Protein AF-A0A2E1S181-F1 (afdb_monomer)

Sequence (115 aa):
MSSPLLKIDIEGWEYRILEDILATDKKLTGLLVEFHDVDLHIDKIVNFIGSFNLDLLHVHVNNNAPISPLGIPMVVEMTFGKAADGDVLAHQFPHALDQPCNAKKPDPVLVFDLA

Mean predicted aligned error: 4.88 Å

Radius of gyration: 14.37 Å; Cα contacts (8 Å, |Δi|>4): 174; chains: 1; bounding box: 34×28×42 Å

Structure (mmCIF, N/CA/C/O backbone):
data_AF-A0A2E1S181-F1
#
_entry.id   AF-A0A2E1S181-F1
#
loop_
_atom_site.group_PDB
_atom_site.id
_atom_site.type_symbol
_atom_site.label_atom_id
_atom_site.label_alt_id
_atom_site.label_comp_id
_atom_site.label_asym_id
_atom_site.label_entity_id
_atom_site.label_seq_id
_atom_site.pdbx_PDB_ins_code
_atom_site.Cartn_x
_atom_site.Cartn_y
_atom_site.Cartn_z
_atom_site.occupancy
_atom_site.B_iso_or_equiv
_atom_site.auth_seq_id
_atom_site.auth_comp_id
_atom_site.auth_asym_id
_atom_site.auth_atom_id
_atom_site.pdbx_PDB_model_num
ATOM 1 N N . MET A 1 1 ? -9.169 8.776 23.819 1.00 57.62 1 MET A N 1
ATOM 2 C CA . MET A 1 1 ? -7.955 7.998 23.495 1.00 57.62 1 MET A CA 1
ATOM 3 C C . MET A 1 1 ? -7.520 8.391 22.098 1.00 57.62 1 MET A C 1
ATOM 5 O O . MET A 1 1 ? -8.372 8.411 21.218 1.00 57.62 1 MET A O 1
ATOM 9 N N . SER A 1 2 ? -6.254 8.760 21.907 1.00 73.44 2 SER A N 1
ATOM 10 C CA . SER A 1 2 ? -5.672 8.882 20.568 1.00 73.44 2 SER A CA 1
ATOM 11 C C . SER A 1 2 ? -5.529 7.481 19.978 1.00 73.44 2 SER A C 1
ATOM 13 O O . SER A 1 2 ? -5.095 6.560 20.666 1.00 73.44 2 SER A O 1
ATOM 15 N N . SER A 1 3 ? -5.956 7.306 18.733 1.00 83.38 3 SER A N 1
ATOM 16 C CA . SER A 1 3 ? -5.746 6.062 17.989 1.00 83.38 3 SER A CA 1
ATOM 17 C C . SER A 1 3 ? -4.470 6.217 17.146 1.00 83.38 3 SER A C 1
ATOM 19 O O . SER A 1 3 ? -4.273 7.303 16.589 1.00 83.38 3 SER A O 1
ATOM 21 N N . PRO A 1 4 ? -3.567 5.221 17.125 1.00 92.88 4 PRO A N 1
ATOM 22 C CA . PRO A 1 4 ? -2.282 5.314 16.437 1.00 92.88 4 PRO A CA 1
ATOM 23 C C . PRO A 1 4 ? -2.397 5.256 14.909 1.00 92.88 4 PRO A C 1
ATOM 25 O O . PRO A 1 4 ? -3.263 4.579 14.356 1.00 92.88 4 PRO A O 1
ATOM 28 N N . LEU A 1 5 ? -1.435 5.909 14.259 1.00 95.50 5 LEU A N 1
ATOM 29 C CA . LEU A 1 5 ? -1.081 5.715 12.856 1.00 95.50 5 LEU A CA 1
ATOM 30 C C . LEU A 1 5 ? 0.190 4.858 12.804 1.00 95.50 5 LEU A C 1
ATOM 32 O O . LEU A 1 5 ? 1.150 5.137 13.525 1.00 95.50 5 LEU A O 1
ATOM 36 N N . LEU A 1 6 ? 0.178 3.806 11.989 1.00 96.62 6 LEU A N 1
ATOM 37 C CA . LEU A 1 6 ? 1.271 2.839 11.876 1.00 96.62 6 LEU A CA 1
ATOM 38 C C . LEU A 1 6 ? 2.024 3.046 10.555 1.00 96.62 6 LEU A C 1
ATOM 40 O O . LEU A 1 6 ? 1.385 3.113 9.514 1.00 96.62 6 LEU A O 1
ATOM 44 N N . LYS A 1 7 ? 3.362 3.124 10.587 1.00 97.50 7 LYS A N 1
ATOM 45 C CA . LYS A 1 7 ? 4.217 3.007 9.389 1.00 97.50 7 LYS A CA 1
ATOM 46 C C . LYS A 1 7 ? 4.931 1.656 9.412 1.00 97.50 7 LYS A C 1
ATOM 48 O O . LYS A 1 7 ? 5.506 1.306 10.443 1.00 97.50 7 LYS A O 1
ATOM 53 N N . ILE A 1 8 ? 4.930 0.947 8.288 1.00 97.75 8 ILE A N 1
ATOM 54 C CA . ILE A 1 8 ? 5.644 -0.312 8.059 1.00 97.75 8 ILE A CA 1
ATOM 55 C C . ILE A 1 8 ? 6.496 -0.186 6.798 1.00 97.75 8 ILE A C 1
ATOM 57 O O . ILE A 1 8 ? 6.041 0.319 5.778 1.00 97.75 8 ILE A O 1
ATOM 61 N N . ASP A 1 9 ? 7.736 -0.638 6.911 1.00 97.12 9 ASP A N 1
ATOM 62 C CA . ASP A 1 9 ? 8.766 -0.620 5.876 1.00 97.12 9 ASP A CA 1
ATOM 63 C C . ASP A 1 9 ? 9.839 -1.603 6.371 1.00 97.12 9 ASP A C 1
ATOM 65 O O . ASP A 1 9 ? 10.611 -1.279 7.280 1.00 97.12 9 ASP A O 1
ATOM 69 N N . ILE A 1 10 ? 9.699 -2.876 5.977 1.00 96.75 10 ILE A N 1
ATOM 70 C CA . ILE A 1 10 ? 10.435 -4.006 6.573 1.00 96.75 10 ILE A CA 1
ATOM 71 C C . ILE A 1 10 ? 10.965 -4.996 5.524 1.00 96.75 10 ILE A C 1
ATOM 73 O O . ILE A 1 10 ? 11.136 -6.180 5.825 1.00 96.75 10 ILE A O 1
ATOM 77 N N . GLU A 1 11 ? 11.277 -4.505 4.323 1.00 94.00 11 GLU A N 1
ATOM 78 C CA . GLU A 1 11 ? 12.086 -5.193 3.305 1.00 94.00 11 GLU A CA 1
ATOM 79 C C . GLU A 1 11 ? 11.591 -6.624 2.984 1.00 94.00 11 GLU A C 1
ATOM 81 O O . GLU A 1 11 ? 12.330 -7.609 3.100 1.00 94.00 11 GLU A O 1
ATOM 86 N N . GLY A 1 12 ? 10.304 -6.775 2.648 1.00 92.06 12 GLY A N 1
ATOM 87 C CA . GLY A 1 12 ? 9.691 -8.045 2.214 1.00 92.06 12 GLY A CA 1
ATOM 88 C C . GLY A 1 12 ? 9.022 -8.845 3.334 1.00 92.06 12 GLY A C 1
ATOM 89 O O . GLY A 1 12 ? 8.363 -9.864 3.092 1.00 92.06 12 GLY A O 1
ATOM 90 N N . TRP A 1 13 ? 9.159 -8.411 4.588 1.00 96.81 13 TRP A N 1
ATOM 91 C CA . TRP A 1 13 ? 8.520 -9.068 5.730 1.00 96.81 13 TRP A CA 1
ATOM 92 C C . TRP A 1 13 ? 7.085 -8.593 5.980 1.00 96.81 13 TRP A C 1
ATOM 94 O O . TRP A 1 13 ? 6.415 -9.150 6.855 1.00 96.81 13 TRP A O 1
ATOM 104 N N . GLU A 1 14 ? 6.579 -7.632 5.202 1.00 98.00 14 GLU A N 1
ATOM 105 C CA . GLU A 1 14 ? 5.248 -7.032 5.361 1.00 98.00 14 GLU A CA 1
ATOM 106 C C . GLU A 1 14 ? 4.154 -8.103 5.343 1.00 98.00 14 GLU A C 1
ATOM 108 O O . GLU A 1 14 ? 3.257 -8.120 6.184 1.00 98.00 14 GLU A O 1
ATOM 113 N N . TYR A 1 15 ? 4.289 -9.087 4.452 1.00 98.00 15 TYR A N 1
ATOM 114 C CA . TYR A 1 15 ? 3.319 -10.168 4.271 1.00 98.00 15 TYR A CA 1
ATOM 115 C C . TYR A 1 15 ? 3.141 -11.074 5.488 1.00 98.00 15 TYR A C 1
ATOM 117 O O . TYR A 1 15 ? 2.137 -11.778 5.580 1.00 98.00 15 TYR A O 1
ATOM 125 N N . ARG A 1 16 ? 4.116 -11.109 6.402 1.00 97.94 16 ARG A N 1
ATOM 126 C CA . ARG A 1 16 ? 4.063 -11.956 7.603 1.00 97.94 16 ARG A CA 1
ATOM 127 C C . ARG A 1 16 ? 3.211 -11.349 8.708 1.00 97.94 16 ARG A C 1
ATOM 129 O O . ARG A 1 16 ? 2.761 -12.092 9.568 1.00 97.94 16 ARG A O 1
ATOM 136 N N . ILE A 1 17 ? 3.012 -10.034 8.678 1.00 97.75 17 ILE A N 1
ATOM 137 C CA . ILE A 1 17 ? 2.315 -9.287 9.729 1.00 97.75 17 ILE A CA 1
ATOM 138 C C . ILE A 1 17 ? 0.926 -8.806 9.296 1.00 97.75 17 ILE A C 1
ATOM 140 O O . ILE A 1 17 ? 0.230 -8.184 10.091 1.00 97.75 17 ILE A O 1
ATOM 144 N N . LEU A 1 18 ? 0.491 -9.106 8.065 1.00 98.12 18 LEU A N 1
ATOM 145 C CA . LEU A 1 18 ? -0.824 -8.687 7.560 1.00 98.12 18 LEU A CA 1
ATOM 146 C C . LEU A 1 18 ? -1.975 -9.179 8.442 1.00 98.12 18 LEU A C 1
ATOM 148 O O . LEU A 1 18 ? -2.843 -8.387 8.794 1.00 98.12 18 LEU A O 1
ATOM 152 N N . GLU A 1 19 ? -1.951 -10.442 8.868 1.00 98.25 19 GLU A N 1
ATOM 153 C CA . GLU A 1 19 ? -2.985 -10.998 9.755 1.00 98.25 19 GLU A CA 1
ATOM 154 C C . GLU A 1 19 ? -2.994 -10.326 11.137 1.00 98.25 19 GLU A C 1
ATOM 156 O O . GLU A 1 19 ? -4.057 -10.063 11.697 1.00 98.25 19 GLU A O 1
ATOM 161 N N . ASP A 1 20 ? -1.822 -9.975 11.677 1.00 98.00 20 ASP A N 1
ATOM 162 C CA . ASP A 1 20 ? -1.717 -9.263 12.957 1.00 98.00 20 ASP A CA 1
ATOM 163 C C . ASP A 1 20 ? -2.254 -7.824 12.849 1.00 98.00 20 ASP A C 1
ATOM 165 O O . ASP A 1 20 ? -2.894 -7.305 13.774 1.00 98.00 20 ASP A O 1
ATOM 169 N N . ILE A 1 21 ? -2.031 -7.179 11.700 1.00 97.69 21 ILE A N 1
ATOM 170 C CA . ILE A 1 21 ? -2.593 -5.863 11.382 1.00 97.69 21 ILE A CA 1
ATOM 171 C C . ILE A 1 21 ? -4.116 -5.964 11.285 1.00 97.69 21 ILE A C 1
ATOM 173 O O . ILE A 1 21 ? -4.804 -5.189 11.946 1.00 97.69 21 ILE A O 1
ATOM 177 N N . LEU A 1 22 ? -4.652 -6.944 10.548 1.00 98.19 22 LEU A N 1
ATOM 178 C CA . LEU A 1 22 ? -6.097 -7.182 10.444 1.00 98.19 22 LEU A CA 1
ATOM 179 C C . LEU A 1 22 ? -6.724 -7.453 11.819 1.00 98.19 22 LEU A C 1
ATOM 181 O O . LEU A 1 22 ? -7.769 -6.904 12.151 1.00 98.19 22 LEU A O 1
ATOM 185 N N . ALA A 1 23 ? -6.058 -8.223 12.682 1.00 97.88 23 ALA A N 1
ATOM 186 C CA . ALA A 1 23 ? -6.539 -8.506 14.035 1.00 97.88 23 ALA A CA 1
ATOM 187 C C . ALA A 1 23 ? -6.597 -7.262 14.949 1.00 97.88 23 ALA A C 1
A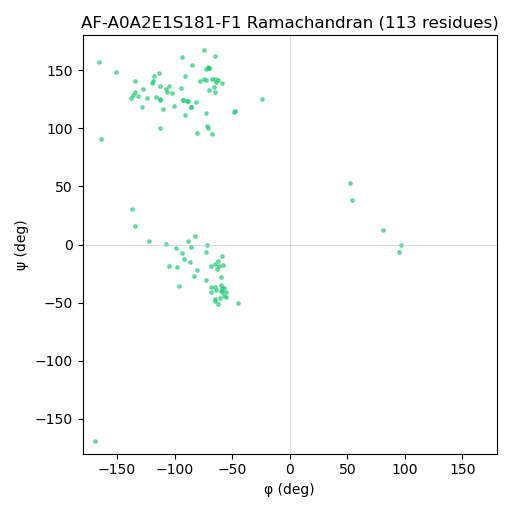TOM 189 O O . ALA A 1 23 ? -7.236 -7.290 16.009 1.00 97.88 23 ALA A O 1
ATOM 190 N N . TH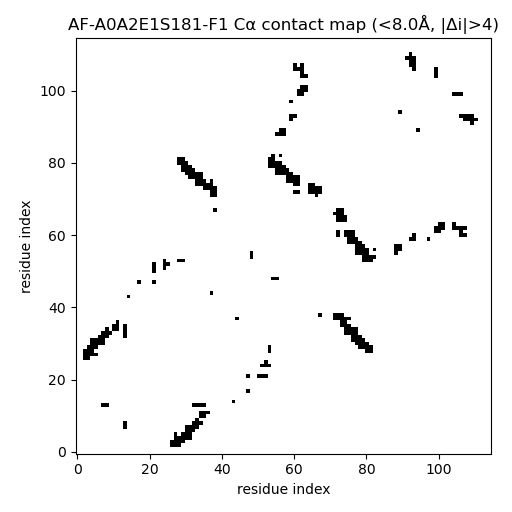R A 1 24 ? -5.919 -6.172 14.579 1.00 94.62 24 THR A N 1
ATOM 191 C CA . THR A 1 24 ? -5.807 -4.948 15.386 1.00 94.62 24 THR A CA 1
ATOM 192 C C . THR A 1 24 ? -6.307 -3.684 14.683 1.00 94.62 24 THR A C 1
ATOM 194 O O . THR A 1 24 ? -6.287 -2.607 15.285 1.00 94.62 24 THR A O 1
ATOM 197 N N . ASP A 1 25 ? -6.840 -3.812 13.470 1.00 94.50 25 ASP A N 1
ATOM 198 C CA . ASP A 1 25 ? -7.179 -2.725 12.549 1.00 94.50 25 ASP A CA 1
ATOM 199 C C . ASP A 1 25 ? -8.155 -1.680 13.117 1.00 94.50 25 ASP A C 1
ATOM 201 O O . ASP A 1 25 ? -7.957 -0.480 12.938 1.00 94.50 25 ASP A O 1
ATOM 205 N N . LYS A 1 26 ? -9.146 -2.095 13.913 1.00 94.44 26 LYS A N 1
ATOM 206 C CA . LYS A 1 26 ? -10.122 -1.208 14.579 1.00 94.44 26 LYS A CA 1
ATOM 207 C C . LYS A 1 26 ? -9.493 -0.234 15.572 1.00 94.44 26 LYS A C 1
ATOM 209 O O . LYS A 1 26 ? -10.165 0.688 16.034 1.00 94.44 26 LYS A O 1
ATOM 214 N N . LYS A 1 27 ? -8.235 -0.458 15.959 1.00 94.50 27 LYS A N 1
ATOM 215 C CA . LYS A 1 27 ? -7.477 0.433 16.844 1.00 94.50 27 LYS A CA 1
ATOM 216 C C . LYS A 1 27 ? -6.678 1.475 16.063 1.00 94.50 27 LYS A C 1
ATOM 218 O O . LYS A 1 27 ? -6.180 2.404 16.690 1.00 94.50 27 LYS A O 1
ATOM 223 N N . LEU A 1 28 ? -6.535 1.332 14.746 1.00 95.38 28 LEU A N 1
ATOM 224 C CA . LEU A 1 28 ? -5.728 2.214 13.909 1.00 95.38 28 LEU A CA 1
ATOM 225 C C . LEU A 1 28 ? -6.569 3.371 13.350 1.00 95.38 28 LEU A C 1
ATOM 227 O O . LEU A 1 28 ? -7.747 3.216 13.030 1.00 95.38 28 LEU A O 1
ATOM 231 N N . THR A 1 29 ? -5.955 4.544 13.214 1.00 95.06 29 THR A N 1
ATOM 232 C CA . THR A 1 29 ? -6.497 5.665 12.418 1.00 95.06 29 THR A CA 1
ATOM 233 C C . THR A 1 29 ? -5.906 5.741 11.023 1.00 95.06 29 THR A C 1
ATOM 235 O O . THR A 1 29 ? -6.500 6.380 10.158 1.00 95.06 29 THR A O 1
ATOM 238 N N . GLY A 1 30 ? -4.758 5.106 10.809 1.00 95.75 30 GLY A N 1
ATOM 239 C CA . GLY A 1 30 ? -4.076 5.079 9.527 1.00 95.75 30 GLY A CA 1
ATOM 240 C C . GLY A 1 30 ? -2.989 4.016 9.486 1.00 95.75 30 GLY A C 1
ATOM 241 O O . GLY A 1 30 ? -2.457 3.611 10.526 1.00 95.75 30 GLY A O 1
ATOM 242 N N . LEU A 1 31 ? -2.658 3.594 8.273 1.00 97.44 31 LEU A N 1
ATOM 243 C CA . LEU A 1 31 ? -1.553 2.692 7.980 1.00 97.44 31 LEU A CA 1
ATOM 244 C C . LEU A 1 31 ? -0.802 3.216 6.756 1.00 97.44 31 LEU A C 1
ATOM 246 O O . LEU A 1 31 ? -1.412 3.487 5.730 1.00 97.44 31 LEU A O 1
ATOM 250 N N . LEU A 1 32 ? 0.514 3.340 6.868 1.00 97.62 32 LEU A N 1
ATOM 251 C CA . LEU A 1 32 ? 1.426 3.538 5.749 1.00 97.62 32 LEU A CA 1
ATOM 252 C C . LEU A 1 32 ? 2.266 2.272 5.643 1.00 97.62 32 LEU A C 1
ATOM 254 O O . LEU A 1 32 ? 2.880 1.868 6.631 1.00 97.62 32 LEU A O 1
ATOM 258 N N . VAL A 1 33 ? 2.284 1.636 4.482 1.00 98.12 33 VAL A N 1
ATOM 259 C CA . VAL A 1 33 ? 3.042 0.401 4.270 1.00 98.12 33 VAL A CA 1
ATOM 260 C C . VAL A 1 33 ? 3.742 0.442 2.921 1.00 98.12 33 VAL A C 1
ATOM 262 O O . VAL A 1 33 ? 3.101 0.675 1.900 1.00 98.12 33 VAL A O 1
ATOM 265 N N . GLU A 1 34 ? 5.054 0.224 2.924 1.00 98.25 34 GLU A N 1
ATOM 266 C CA . GLU A 1 34 ? 5.819 -0.049 1.708 1.00 98.25 34 GLU A CA 1
ATOM 267 C C . GLU A 1 34 ? 5.860 -1.560 1.478 1.00 98.25 34 GLU A C 1
ATOM 269 O O . GLU A 1 34 ? 6.464 -2.297 2.252 1.00 98.25 34 GLU A O 1
ATOM 274 N N . PHE A 1 35 ? 5.184 -2.032 0.436 1.00 98.31 35 PHE A N 1
ATOM 275 C CA . PHE A 1 35 ? 5.218 -3.432 0.037 1.00 98.31 35 PHE A CA 1
ATOM 276 C C . PHE A 1 35 ? 6.378 -3.676 -0.916 1.00 98.31 35 PHE A C 1
ATOM 278 O O . PHE A 1 35 ? 6.427 -3.079 -1.988 1.00 98.31 35 PHE A O 1
ATOM 285 N N . HIS A 1 36 ? 7.253 -4.608 -0.550 1.00 98.06 36 HIS A N 1
ATOM 286 C CA . HIS A 1 36 ? 8.304 -5.152 -1.407 1.00 98.06 36 HIS A CA 1
ATOM 287 C C . HIS A 1 36 ? 7.824 -6.422 -2.119 1.0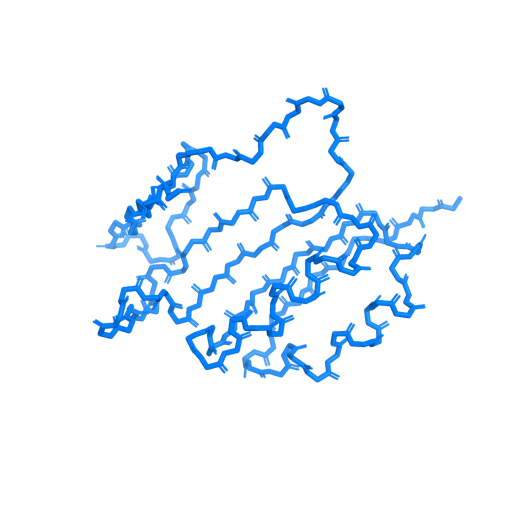0 98.06 36 HIS A C 1
ATOM 289 O O . HIS A 1 36 ? 6.869 -7.043 -1.670 1.00 98.06 36 HIS A O 1
ATOM 295 N N . ASP A 1 37 ? 8.472 -6.848 -3.204 1.00 96.94 37 ASP A N 1
ATOM 296 C CA . ASP A 1 37 ? 8.130 -8.086 -3.934 1.00 96.94 37 ASP A CA 1
ATOM 297 C C . ASP A 1 37 ? 6.648 -8.171 -4.363 1.00 96.94 37 ASP A C 1
ATOM 299 O O . ASP A 1 37 ? 5.997 -9.219 -4.289 1.00 96.94 37 ASP A O 1
ATOM 303 N N . VAL A 1 38 ? 6.089 -7.031 -4.780 1.00 96.69 38 VAL A N 1
ATOM 304 C CA . VAL A 1 38 ? 4.660 -6.869 -5.098 1.00 96.69 38 VAL A CA 1
ATOM 305 C C . VAL A 1 38 ? 4.214 -7.804 -6.219 1.00 96.69 38 VAL A C 1
ATOM 307 O O . VAL A 1 38 ? 3.136 -8.387 -6.134 1.00 96.69 38 VAL A O 1
ATOM 310 N N . ASP A 1 39 ? 5.038 -7.996 -7.247 1.00 94.94 39 ASP A N 1
ATOM 311 C CA . ASP A 1 39 ? 4.763 -8.887 -8.378 1.00 94.94 39 ASP A CA 1
ATOM 312 C C . ASP A 1 39 ? 4.549 -10.354 -7.969 1.00 94.94 39 ASP A C 1
ATOM 314 O O . ASP A 1 39 ? 3.782 -11.065 -8.619 1.00 94.94 39 ASP A O 1
ATOM 318 N N . LEU A 1 40 ? 5.157 -10.792 -6.863 1.00 96.19 40 LEU A N 1
ATOM 319 C CA . LEU A 1 40 ? 4.985 -12.129 -6.293 1.00 96.19 40 LEU A CA 1
ATOM 320 C C . LEU A 1 40 ? 3.786 -12.232 -5.340 1.00 96.19 40 LEU A C 1
ATOM 322 O O . LEU A 1 40 ? 3.380 -13.338 -4.962 1.00 96.19 40 LEU A O 1
ATOM 326 N N . HIS A 1 41 ? 3.240 -11.100 -4.893 1.00 96.75 41 HIS A N 1
ATOM 327 C CA . HIS A 1 41 ? 2.315 -11.045 -3.762 1.00 96.75 41 HIS A CA 1
ATOM 328 C C . HIS A 1 41 ? 1.067 -10.179 -3.982 1.00 96.75 41 HIS A C 1
ATOM 330 O O . HIS A 1 41 ? 0.344 -9.926 -3.014 1.00 96.75 41 HIS A O 1
ATOM 336 N N . ILE A 1 42 ? 0.744 -9.821 -5.232 1.00 94.25 42 ILE A N 1
ATOM 337 C CA . ILE A 1 42 ? -0.481 -9.084 -5.598 1.00 94.25 42 ILE A CA 1
ATOM 338 C C . ILE A 1 42 ? -1.716 -9.648 -4.889 1.00 94.25 42 ILE A C 1
ATOM 340 O O . ILE A 1 42 ? -2.434 -8.895 -4.237 1.00 94.25 42 ILE A O 1
ATOM 344 N N . ASP A 1 43 ? -1.942 -10.964 -4.947 1.00 96.25 43 ASP A N 1
ATOM 345 C CA . ASP A 1 43 ? -3.138 -11.582 -4.358 1.00 96.25 43 ASP A CA 1
ATOM 346 C C . ASP A 1 43 ? -3.251 -11.321 -2.850 1.00 96.25 43 ASP A C 1
ATOM 348 O O . ASP A 1 43 ? -4.341 -11.096 -2.328 1.00 96.25 43 ASP A O 1
ATOM 352 N N . LYS A 1 44 ? -2.124 -11.311 -2.126 1.00 97.94 44 LYS A N 1
ATOM 353 C CA . LYS A 1 44 ? -2.112 -11.011 -0.687 1.00 97.94 44 LYS A CA 1
ATOM 354 C C . LYS A 1 44 ? -2.464 -9.553 -0.423 1.00 97.94 44 LYS A C 1
ATOM 356 O O . LYS A 1 44 ? -3.217 -9.282 0.506 1.00 97.94 44 LYS A O 1
ATOM 361 N N . ILE A 1 45 ? -1.938 -8.640 -1.237 1.00 97.50 45 ILE A N 1
ATOM 362 C CA . ILE A 1 45 ? -2.211 -7.204 -1.128 1.00 97.50 45 ILE A CA 1
ATOM 363 C C . ILE A 1 45 ? -3.692 -6.935 -1.416 1.00 97.50 45 ILE A C 1
ATOM 365 O O . ILE A 1 45 ? -4.355 -6.269 -0.628 1.00 97.50 45 ILE A O 1
ATOM 369 N N . VAL A 1 46 ? -4.241 -7.515 -2.487 1.00 95.88 46 VAL A N 1
ATOM 370 C CA . VAL A 1 46 ? -5.662 -7.381 -2.850 1.00 95.88 46 VAL A CA 1
ATOM 371 C C . VAL A 1 46 ? -6.568 -7.933 -1.746 1.00 95.88 46 VAL A C 1
ATOM 373 O O . VAL A 1 46 ? -7.510 -7.258 -1.331 1.00 95.88 46 VAL A O 1
ATOM 376 N N . ASN A 1 47 ? -6.261 -9.120 -1.215 1.00 97.75 47 ASN A N 1
ATOM 377 C CA . ASN A 1 47 ? -7.021 -9.708 -0.110 1.00 97.75 47 ASN A CA 1
ATOM 378 C C . ASN A 1 47 ? -6.932 -8.869 1.171 1.00 97.75 47 ASN A C 1
ATOM 380 O O . ASN A 1 47 ? -7.933 -8.721 1.874 1.00 97.75 47 ASN A O 1
ATOM 384 N N . PHE A 1 48 ? -5.758 -8.301 1.465 1.00 98.00 48 PHE A N 1
ATOM 385 C CA . PHE A 1 48 ? -5.565 -7.401 2.598 1.00 98.00 48 PHE A CA 1
ATOM 386 C C . PHE A 1 48 ? -6.416 -6.138 2.452 1.00 98.00 48 PHE A C 1
ATOM 388 O O . PHE A 1 48 ? -7.195 -5.843 3.352 1.00 98.00 48 PHE A O 1
ATOM 395 N N . ILE A 1 49 ? -6.352 -5.455 1.303 1.00 96.12 49 ILE A N 1
ATOM 396 C CA . ILE A 1 49 ? -7.171 -4.265 1.014 1.00 96.12 49 ILE A CA 1
ATOM 397 C C . ILE A 1 49 ? -8.663 -4.581 1.180 1.00 96.12 49 ILE A C 1
ATOM 399 O O . ILE A 1 49 ? -9.380 -3.820 1.818 1.00 96.12 49 ILE A O 1
ATOM 403 N N . GLY A 1 50 ? -9.130 -5.719 0.654 1.00 95.38 50 GLY A N 1
ATOM 404 C CA . GLY A 1 50 ? -10.535 -6.125 0.762 1.00 95.38 50 GLY A CA 1
ATOM 405 C C . GLY A 1 50 ? -10.990 -6.505 2.178 1.00 95.38 50 GLY A C 1
ATOM 406 O O . GLY A 1 50 ? -12.192 -6.534 2.436 1.00 95.38 50 GLY A O 1
ATOM 407 N N . SER A 1 51 ? -10.054 -6.800 3.085 1.00 97.31 51 SER A N 1
ATOM 408 C CA . SER A 1 51 ? -10.344 -7.234 4.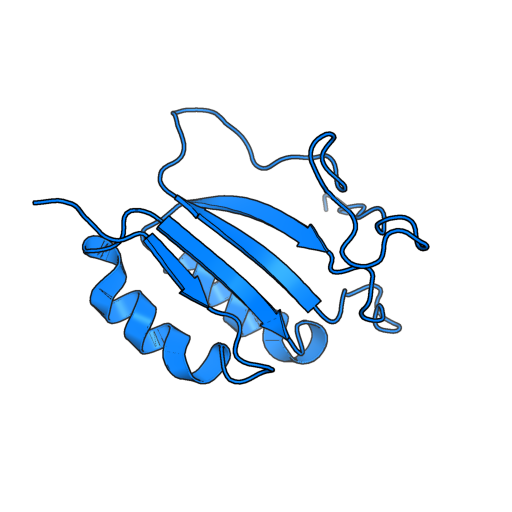460 1.00 97.31 51 SER A CA 1
ATOM 409 C C . SER A 1 51 ? -10.096 -6.150 5.510 1.00 97.31 51 SER A C 1
ATOM 411 O O . SER A 1 51 ? -10.586 -6.271 6.632 1.00 97.31 51 SER A O 1
ATOM 413 N N . PHE A 1 52 ? -9.317 -5.120 5.182 1.00 96.62 52 PHE A N 1
ATOM 414 C CA . PHE A 1 52 ? -8.875 -4.105 6.130 1.00 96.62 52 PHE A CA 1
ATOM 415 C C . PHE A 1 52 ? -9.975 -3.080 6.433 1.00 96.62 52 PHE A C 1
ATOM 417 O O . PHE A 1 52 ? -10.702 -2.640 5.550 1.00 96.62 52 PHE A O 1
ATOM 424 N N . ASN A 1 53 ? -10.090 -2.661 7.697 1.00 95.12 53 ASN A N 1
ATOM 425 C CA . ASN A 1 53 ? -11.121 -1.713 8.140 1.00 95.12 53 ASN A CA 1
ATOM 426 C C . ASN A 1 53 ? -10.910 -0.247 7.684 1.00 95.12 53 ASN A C 1
ATOM 428 O O . ASN A 1 53 ? -11.759 0.599 7.967 1.00 95.12 53 ASN A O 1
ATOM 432 N N . LEU A 1 54 ? -9.785 0.089 7.050 1.00 93.88 54 LEU A N 1
ATOM 433 C CA . LEU A 1 54 ? -9.503 1.437 6.540 1.00 93.88 54 LEU A CA 1
ATOM 434 C C . LEU A 1 54 ? -9.448 1.434 5.012 1.00 93.88 54 LEU A C 1
ATOM 436 O O . LEU A 1 54 ? -8.995 0.467 4.403 1.00 93.88 54 LEU A O 1
ATOM 440 N N . ASP A 1 55 ? -9.854 2.548 4.416 1.00 92.75 55 ASP A N 1
ATOM 441 C CA . ASP A 1 55 ? -9.874 2.745 2.973 1.00 92.75 55 ASP A CA 1
ATOM 442 C C . ASP A 1 55 ? -8.453 2.952 2.444 1.00 92.75 55 ASP A C 1
ATOM 444 O O . ASP A 1 55 ? -7.637 3.630 3.077 1.00 92.75 55 ASP A O 1
ATOM 448 N N . LEU A 1 56 ? -8.159 2.404 1.263 1.00 91.94 56 LEU A N 1
ATOM 449 C CA . LEU A 1 56 ? -6.945 2.737 0.521 1.00 91.94 56 LEU A CA 1
ATOM 450 C C . LEU A 1 56 ? -7.100 4.145 -0.063 1.00 91.94 56 LEU A C 1
ATOM 452 O O . LEU A 1 56 ? -7.932 4.365 -0.938 1.00 91.94 56 LEU A O 1
ATOM 456 N N . LEU A 1 57 ? -6.305 5.094 0.424 1.00 89.31 57 LEU A N 1
ATOM 457 C CA . LEU A 1 57 ? -6.394 6.504 0.035 1.00 89.31 57 LEU A CA 1
ATOM 458 C C . LEU A 1 57 ? -5.398 6.868 -1.064 1.00 89.31 57 LEU A C 1
ATOM 460 O O . LEU A 1 57 ? -5.695 7.704 -1.914 1.00 89.31 57 LEU A O 1
ATOM 464 N N . HIS A 1 58 ? -4.209 6.265 -1.036 1.00 90.19 58 HIS A N 1
ATOM 465 C CA . HIS A 1 58 ? -3.143 6.580 -1.982 1.00 90.19 58 HIS A CA 1
ATOM 466 C C . HIS A 1 58 ? -2.226 5.388 -2.228 1.00 90.19 58 HIS A C 1
ATOM 468 O O . HIS A 1 58 ? -1.983 4.585 -1.324 1.00 90.19 58 HIS A O 1
ATOM 474 N N . VAL A 1 59 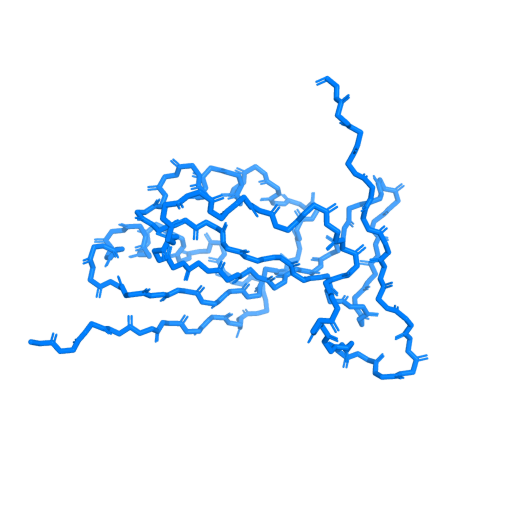? -1.695 5.320 -3.446 1.00 91.25 59 VAL A N 1
ATOM 475 C CA . VAL A 1 59 ? -0.648 4.383 -3.857 1.00 91.25 59 VAL A CA 1
ATOM 476 C C . VAL A 1 59 ? 0.426 5.182 -4.581 1.00 91.25 59 VAL A C 1
ATOM 478 O O . VAL A 1 59 ? 0.134 5.900 -5.530 1.00 91.25 59 VAL A O 1
ATOM 481 N N . HIS A 1 60 ? 1.675 5.035 -4.172 1.00 93.19 60 HIS A N 1
ATOM 482 C CA . HIS A 1 60 ? 2.818 5.601 -4.875 1.00 93.19 60 HIS A CA 1
ATOM 483 C C . HIS A 1 60 ? 3.754 4.478 -5.313 1.00 93.19 60 HIS A C 1
ATOM 485 O O . HIS A 1 60 ? 3.958 3.501 -4.593 1.00 93.19 60 HIS A O 1
ATOM 491 N N . VAL A 1 61 ? 4.283 4.575 -6.531 1.00 94.31 61 VAL A N 1
ATOM 492 C CA . VAL A 1 61 ? 5.245 3.598 -7.045 1.00 94.31 61 VAL A CA 1
ATOM 493 C C . VAL A 1 61 ? 6.643 4.056 -6.675 1.00 94.31 61 VAL A C 1
ATOM 495 O O . VAL A 1 61 ? 7.073 5.127 -7.102 1.00 94.31 61 VAL A O 1
ATOM 498 N N . ASN A 1 62 ? 7.393 3.209 -5.970 1.00 95.12 62 ASN A N 1
ATOM 499 C CA . ASN A 1 62 ? 8.773 3.523 -5.636 1.00 95.12 62 ASN A CA 1
ATOM 500 C C . ASN A 1 62 ? 9.648 3.421 -6.897 1.00 95.12 62 ASN A C 1
ATOM 502 O O . ASN A 1 62 ? 10.042 2.342 -7.347 1.00 95.12 62 ASN A O 1
ATOM 506 N N . ASN A 1 63 ? 9.979 4.576 -7.474 1.00 95.50 63 ASN A N 1
ATOM 507 C CA . ASN A 1 63 ? 10.730 4.689 -8.725 1.00 95.50 63 ASN A CA 1
ATOM 508 C C . ASN A 1 63 ? 12.225 4.318 -8.622 1.00 95.50 63 ASN A C 1
ATOM 510 O O . ASN A 1 63 ? 12.978 4.387 -9.606 1.00 95.50 63 ASN A O 1
ATOM 514 N N . ASN A 1 64 ? 12.690 3.947 -7.428 1.00 95.62 64 ASN A N 1
ATOM 515 C CA . ASN A 1 64 ? 14.019 3.396 -7.239 1.00 95.62 64 ASN A CA 1
ATOM 516 C C . ASN A 1 64 ? 14.051 1.887 -7.531 1.00 95.62 64 ASN A C 1
ATOM 518 O O . ASN A 1 64 ? 15.095 1.385 -7.961 1.00 95.62 64 ASN A O 1
ATOM 522 N N . ALA A 1 65 ? 12.916 1.203 -7.360 1.00 95.06 65 ALA A N 1
ATOM 523 C CA . ALA A 1 65 ? 12.734 -0.209 -7.659 1.00 95.06 65 ALA A CA 1
ATOM 524 C C . ALA A 1 65 ? 12.381 -0.445 -9.144 1.00 95.06 65 ALA A C 1
ATOM 526 O O . ALA A 1 65 ? 11.864 0.450 -9.820 1.00 95.06 65 ALA A O 1
ATOM 527 N N . PRO A 1 66 ? 12.688 -1.632 -9.699 1.00 94.25 66 PRO A N 1
ATOM 528 C CA . PRO A 1 66 ? 12.317 -1.949 -11.069 1.00 94.25 66 PRO A CA 1
ATOM 529 C C . PRO A 1 66 ? 10.814 -2.239 -11.203 1.00 94.25 66 PRO A C 1
ATOM 531 O O . PRO A 1 66 ? 10.094 -2.447 -10.229 1.00 94.25 66 PRO A O 1
ATOM 534 N N . ILE A 1 67 ? 10.357 -2.279 -12.452 1.00 93.88 67 ILE A N 1
ATOM 535 C CA . ILE A 1 67 ? 9.047 -2.803 -12.845 1.00 93.88 67 ILE A CA 1
ATOM 536 C C . ILE A 1 67 ? 9.295 -4.171 -13.484 1.00 93.88 67 ILE A C 1
ATOM 538 O O . ILE A 1 67 ? 10.242 -4.327 -14.262 1.00 93.88 67 ILE A O 1
ATOM 542 N N . SER A 1 68 ? 8.480 -5.165 -13.144 1.00 92.81 68 SER A N 1
ATOM 543 C CA . SER A 1 68 ? 8.590 -6.514 -13.691 1.00 92.81 68 SER A CA 1
ATOM 544 C C . SER A 1 68 ? 8.301 -6.530 -15.203 1.00 92.81 68 SER A C 1
ATOM 546 O O . SER A 1 68 ? 7.662 -5.614 -15.731 1.00 92.81 68 SER A O 1
ATOM 548 N N . PRO A 1 69 ? 8.700 -7.586 -15.939 1.00 91.75 69 PRO A N 1
ATOM 549 C CA . PRO A 1 69 ? 8.370 -7.722 -17.362 1.00 91.75 69 PRO A CA 1
ATOM 550 C C . PRO A 1 69 ? 6.864 -7.715 -17.674 1.00 91.75 69 PRO A C 1
ATOM 552 O O . PRO A 1 69 ? 6.485 -7.508 -18.822 1.00 91.75 69 PRO A O 1
ATOM 555 N N . LEU A 1 70 ? 6.017 -7.947 -16.665 1.00 88.75 70 LEU A N 1
ATOM 556 C CA . LEU A 1 70 ? 4.556 -7.903 -16.765 1.00 88.75 70 LEU A CA 1
ATOM 557 C C . LEU A 1 70 ? 3.980 -6.500 -16.506 1.00 88.75 70 LEU A C 1
ATOM 559 O O . LEU A 1 70 ? 2.765 -6.341 -16.488 1.00 88.75 70 LEU A O 1
ATOM 563 N N . GLY A 1 71 ? 4.826 -5.490 -16.287 1.00 89.62 71 GLY A N 1
ATOM 564 C CA . GLY A 1 71 ? 4.390 -4.123 -15.997 1.00 89.62 71 GLY A CA 1
ATOM 565 C C . GLY A 1 71 ? 3.992 -3.886 -14.539 1.00 89.62 71 GLY A C 1
ATOM 566 O O . GLY A 1 71 ? 3.412 -2.850 -14.234 1.00 89.62 71 GLY A O 1
ATOM 567 N N . ILE A 1 72 ? 4.308 -4.815 -13.631 1.00 91.12 72 ILE A N 1
ATOM 568 C CA . ILE A 1 72 ? 3.971 -4.696 -12.208 1.00 91.12 72 ILE A CA 1
ATOM 569 C C . ILE A 1 72 ? 5.148 -4.049 -11.463 1.00 91.12 72 ILE A C 1
ATOM 571 O O . ILE A 1 72 ? 6.263 -4.571 -11.551 1.00 91.12 72 ILE A O 1
ATOM 575 N N . PRO A 1 73 ? 4.953 -2.939 -10.730 1.00 93.94 73 PRO A N 1
ATOM 576 C CA . PRO A 1 73 ? 6.000 -2.375 -9.883 1.00 93.94 73 PRO A CA 1
ATOM 577 C C . PRO A 1 73 ? 6.473 -3.375 -8.832 1.00 93.94 73 PRO A C 1
ATOM 579 O O . PRO A 1 73 ? 5.644 -4.044 -8.232 1.00 93.94 73 PRO A O 1
ATOM 582 N N . MET A 1 74 ? 7.780 -3.455 -8.574 1.00 96.19 74 MET A N 1
ATOM 583 C CA . MET A 1 74 ? 8.306 -4.334 -7.521 1.00 96.19 74 MET A CA 1
ATOM 584 C C . MET A 1 74 ? 8.027 -3.816 -6.109 1.00 96.19 74 MET A C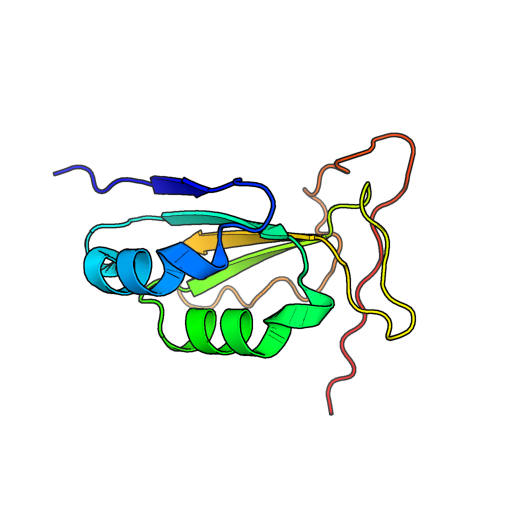 1
ATOM 586 O O . MET A 1 74 ? 7.922 -4.616 -5.182 1.00 96.19 74 MET A O 1
ATOM 590 N N . VAL A 1 75 ? 7.953 -2.491 -5.951 1.00 97.25 75 VAL A N 1
ATOM 591 C CA . VAL A 1 75 ? 7.765 -1.822 -4.662 1.00 97.25 75 VAL A CA 1
ATOM 592 C C . VAL A 1 75 ? 6.706 -0.731 -4.798 1.00 97.25 75 VAL A C 1
ATOM 594 O O . VAL A 1 75 ? 6.759 0.080 -5.730 1.00 97.25 75 VAL A O 1
ATOM 597 N N . VAL A 1 76 ? 5.744 -0.719 -3.876 1.00 95.94 76 VAL A N 1
ATOM 598 C CA . VAL A 1 76 ? 4.687 0.300 -3.796 1.00 95.94 76 VAL A CA 1
ATOM 599 C C . VAL A 1 76 ? 4.502 0.772 -2.361 1.00 95.94 76 VAL A C 1
ATOM 601 O O . VAL A 1 76 ? 4.502 -0.028 -1.430 1.00 95.94 76 VAL A O 1
ATOM 604 N N . GLU A 1 77 ? 4.276 2.066 -2.191 1.00 96.25 77 GLU A N 1
ATOM 605 C CA . GLU A 1 77 ? 3.939 2.693 -0.919 1.00 96.25 77 GLU A CA 1
ATOM 606 C C . GLU A 1 77 ? 2.426 2.938 -0.879 1.00 96.25 77 GLU A C 1
ATOM 608 O O . GLU A 1 77 ? 1.874 3.648 -1.719 1.00 96.25 77 GLU A O 1
ATOM 613 N N . MET A 1 78 ? 1.728 2.333 0.081 1.00 94.94 78 MET A N 1
ATOM 614 C CA . MET A 1 78 ? 0.278 2.451 0.233 1.00 94.94 78 MET A CA 1
ATOM 615 C C . MET A 1 78 ? -0.082 3.209 1.503 1.00 94.94 78 MET A C 1
ATOM 617 O O . MET A 1 78 ? 0.464 2.950 2.577 1.00 94.94 78 MET A O 1
ATOM 621 N N . THR A 1 79 ? -1.047 4.120 1.388 1.00 94.38 79 THR A N 1
ATOM 622 C CA . THR A 1 79 ? -1.599 4.875 2.516 1.00 94.38 79 THR A CA 1
ATOM 623 C C . THR A 1 79 ? -3.065 4.532 2.708 1.00 94.38 79 THR A C 1
ATOM 625 O O . THR A 1 79 ? -3.873 4.679 1.793 1.00 94.38 79 THR A O 1
ATOM 628 N N . PHE A 1 80 ? -3.407 4.140 3.929 1.00 94.38 80 PHE A N 1
ATOM 629 C CA . PHE A 1 80 ? -4.755 3.818 4.359 1.00 94.38 80 PHE A CA 1
ATOM 630 C C . PHE A 1 80 ? -5.222 4.764 5.460 1.00 94.38 80 PHE A C 1
ATOM 632 O O . PHE A 1 80 ? -4.452 5.149 6.346 1.00 94.38 80 PHE A O 1
ATOM 639 N N . GLY A 1 81 ? -6.510 5.080 5.449 1.00 93.50 81 GLY A N 1
ATOM 640 C CA . GLY A 1 81 ? -7.162 5.923 6.442 1.00 93.50 81 GLY A CA 1
ATOM 641 C C . GLY A 1 81 ? -8.676 5.869 6.288 1.00 93.50 81 GLY A C 1
ATOM 642 O O . GLY A 1 81 ? -9.201 5.034 5.567 1.00 93.50 81 GLY A O 1
ATOM 643 N N . LYS A 1 82 ? -9.397 6.749 6.980 1.00 90.50 82 LYS A N 1
ATOM 644 C CA . LYS A 1 82 ? -10.834 6.912 6.728 1.00 90.50 82 LYS A CA 1
ATOM 645 C C . LYS A 1 82 ? -11.019 7.901 5.589 1.00 90.50 82 LYS A C 1
ATOM 647 O O . LYS A 1 82 ? -10.608 9.053 5.744 1.00 90.50 82 LYS A O 1
ATOM 652 N N . ALA A 1 83 ? -11.624 7.469 4.490 1.00 82.31 83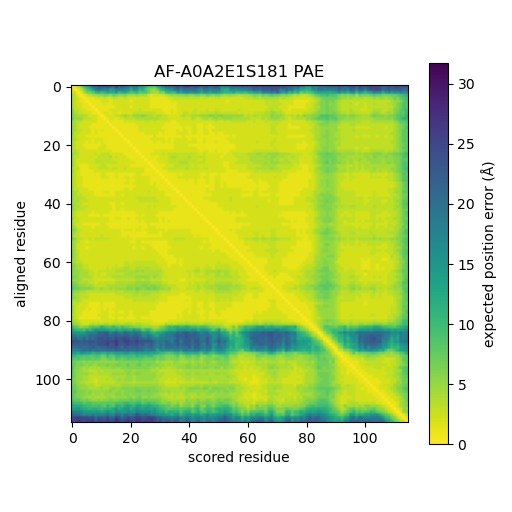 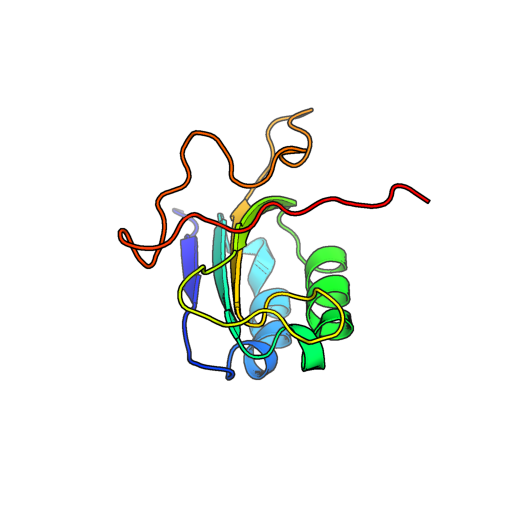ALA A N 1
ATOM 653 C CA . ALA A 1 83 ? -11.998 8.377 3.419 1.00 82.31 83 ALA A CA 1
ATOM 654 C C . ALA A 1 83 ? -13.061 9.369 3.921 1.00 82.31 83 ALA A C 1
ATOM 656 O O . ALA A 1 83 ? -13.939 9.023 4.717 1.00 82.31 83 ALA A O 1
ATOM 657 N N . ALA A 1 84 ? -12.977 10.620 3.469 1.00 70.50 84 ALA A N 1
ATOM 658 C CA . ALA A 1 84 ? -14.136 11.502 3.509 1.00 70.50 84 ALA A CA 1
ATOM 659 C C . ALA A 1 84 ? -15.118 11.028 2.427 1.00 70.50 84 ALA A C 1
ATOM 661 O O . ALA A 1 84 ? -14.681 10.600 1.357 1.00 70.50 84 ALA A O 1
ATOM 662 N N . ASP A 1 85 ? -16.424 11.073 2.704 1.00 64.06 85 ASP A N 1
ATOM 663 C CA . ASP A 1 85 ? -17.452 10.601 1.770 1.00 64.06 85 ASP A CA 1
ATOM 664 C C . ASP A 1 85 ? -17.214 11.160 0.352 1.00 64.06 85 ASP A C 1
ATOM 666 O O . ASP A 1 85 ? -17.317 12.366 0.125 1.00 64.06 85 ASP A O 1
ATOM 670 N N . GLY A 1 86 ? -16.914 10.275 -0.605 1.00 56.97 86 GLY A N 1
ATOM 671 C CA . GLY A 1 86 ? -16.830 10.604 -2.030 1.00 56.97 86 GLY A CA 1
ATOM 672 C C . GLY A 1 86 ? -15.442 10.901 -2.607 1.00 56.97 86 GLY A C 1
ATOM 673 O O . GLY A 1 86 ? -15.376 11.122 -3.816 1.00 56.97 86 GLY A O 1
ATOM 674 N N . ASP A 1 87 ? -14.354 10.865 -1.826 1.00 52.47 87 ASP A N 1
ATOM 675 C CA . ASP A 1 87 ? -13.004 10.969 -2.403 1.00 52.47 87 ASP A CA 1
ATOM 676 C C . ASP A 1 87 ? -12.559 9.616 -2.960 1.00 52.47 87 ASP A C 1
ATOM 678 O O . ASP A 1 87 ? -12.113 8.700 -2.269 1.00 52.47 87 ASP 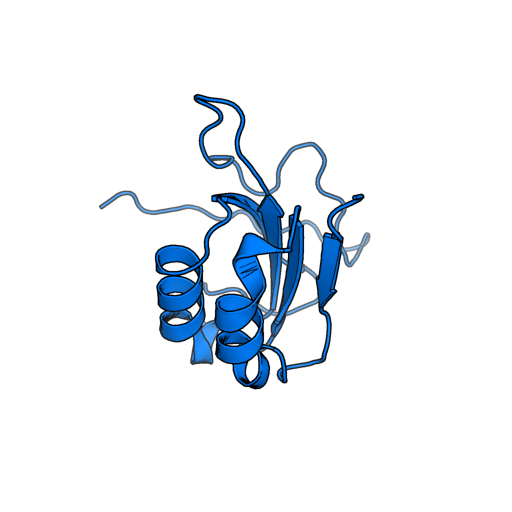A O 1
ATOM 682 N N . VAL A 1 88 ? -12.781 9.502 -4.263 1.00 52.47 88 VAL A N 1
ATOM 683 C CA . VAL A 1 88 ? -12.378 8.385 -5.094 1.00 52.47 88 VAL A CA 1
ATOM 684 C C . VAL A 1 88 ? -10.853 8.343 -5.157 1.00 52.47 88 VAL A C 1
ATOM 686 O O . VAL A 1 88 ? -10.211 9.373 -5.362 1.00 52.47 88 VAL A O 1
ATOM 689 N N . LEU A 1 89 ? -10.305 7.133 -5.001 1.00 59.41 89 LEU A N 1
ATOM 690 C CA . LEU A 1 89 ? -8.939 6.735 -5.359 1.00 59.41 89 LEU A CA 1
ATOM 691 C C . LEU A 1 89 ? -8.368 7.645 -6.453 1.00 59.41 89 LEU A C 1
ATOM 693 O O . LEU A 1 89 ? -8.985 7.778 -7.513 1.00 59.41 89 LEU A O 1
ATOM 697 N N . ALA A 1 90 ? -7.203 8.254 -6.214 1.00 56.53 90 ALA A N 1
ATOM 698 C CA . ALA A 1 90 ? -6.536 9.070 -7.219 1.00 56.53 90 ALA A CA 1
ATOM 699 C C . ALA A 1 90 ? -6.478 8.292 -8.545 1.00 56.53 90 ALA A C 1
ATOM 701 O O . ALA A 1 90 ? -5.846 7.251 -8.637 1.00 56.53 90 ALA A O 1
ATOM 702 N N . HIS A 1 91 ? -7.174 8.762 -9.580 1.00 63.91 91 HIS A N 1
ATOM 703 C CA . HIS A 1 91 ? -7.158 8.117 -10.900 1.00 63.91 91 HIS A CA 1
ATOM 704 C C . HIS A 1 91 ? -5.938 8.527 -11.739 1.00 63.91 91 HIS A C 1
ATOM 706 O O . HIS A 1 91 ? -5.869 8.228 -12.930 1.00 63.91 91 HIS A O 1
ATOM 712 N N . GLN A 1 92 ? -4.999 9.262 -11.140 1.00 72.75 92 GLN A N 1
ATOM 713 C CA . GLN A 1 92 ? -3.799 9.770 -11.788 1.00 72.75 92 GLN A CA 1
ATOM 714 C C . GLN A 1 92 ? -2.586 9.389 -10.951 1.00 72.75 92 GLN A C 1
ATOM 716 O O . GLN A 1 92 ? -2.461 9.823 -9.807 1.00 72.75 92 GLN A O 1
ATOM 721 N N . PHE A 1 93 ? -1.702 8.599 -11.553 1.00 83.38 93 PHE A N 1
ATOM 722 C CA . PHE A 1 93 ? -0.427 8.202 -10.972 1.00 83.38 93 PHE A CA 1
ATOM 723 C C . PHE A 1 93 ? 0.702 8.597 -11.933 1.00 83.38 93 PHE A C 1
ATOM 725 O O . PHE A 1 93 ? 0.646 8.215 -13.109 1.00 83.38 93 PHE A O 1
ATOM 732 N N . PRO A 1 94 ? 1.715 9.346 -11.468 1.00 87.12 94 PRO A N 1
ATOM 733 C CA . PRO A 1 94 ? 1.855 9.879 -10.108 1.00 87.12 94 PRO A CA 1
ATOM 734 C C . PRO A 1 94 ? 0.840 10.995 -9.802 1.00 87.12 94 PRO A C 1
ATOM 736 O O . PRO A 1 94 ? 0.400 11.726 -10.693 1.00 87.12 94 PRO A O 1
ATOM 739 N N . HIS A 1 95 ? 0.479 11.137 -8.531 1.00 86.69 95 HIS A N 1
ATOM 740 C CA . HIS A 1 95 ? -0.303 12.263 -8.040 1.00 86.69 95 HIS A CA 1
ATOM 741 C C . HIS A 1 95 ? 0.549 13.545 -8.043 1.00 86.69 95 HIS A C 1
ATOM 743 O O . HIS A 1 95 ? 1.765 13.509 -7.876 1.00 86.69 95 HIS A O 1
ATOM 749 N N . ALA A 1 96 ? -0.077 14.720 -8.176 1.00 86.62 96 ALA A N 1
ATOM 750 C CA . ALA A 1 96 ? 0.637 16.002 -8.273 1.00 86.62 96 ALA A CA 1
ATOM 751 C C . ALA A 1 96 ? 1.488 16.361 -7.035 1.00 86.62 96 ALA A C 1
ATOM 753 O O . ALA A 1 96 ? 2.354 17.231 -7.112 1.00 86.62 96 ALA A O 1
ATOM 754 N N . LEU A 1 97 ? 1.210 15.725 -5.894 1.00 86.62 97 LEU A N 1
ATOM 755 C CA . LEU A 1 97 ? 1.956 15.897 -4.644 1.00 86.62 97 LEU A CA 1
ATOM 756 C C . LEU A 1 97 ? 2.996 14.798 -4.396 1.00 86.62 97 LEU A C 1
ATOM 758 O O . LEU A 1 97 ? 3.720 14.895 -3.405 1.00 86.62 97 LEU A O 1
ATOM 762 N N . ASP A 1 98 ? 3.083 13.788 -5.264 1.00 89.62 98 ASP A N 1
ATOM 763 C CA . ASP A 1 98 ? 4.073 12.728 -5.113 1.00 89.62 98 ASP A CA 1
ATOM 764 C C . ASP A 1 98 ? 5.487 13.299 -5.200 1.00 89.62 98 ASP A C 1
ATOM 766 O O . ASP A 1 98 ? 5.784 14.225 -5.965 1.00 89.62 98 ASP A O 1
ATOM 770 N N . GLN A 1 99 ? 6.361 12.755 -4.361 1.00 91.75 99 GLN A N 1
ATOM 771 C CA . GLN A 1 99 ? 7.784 13.039 -4.397 1.00 91.75 99 GLN A CA 1
ATOM 772 C C . GLN A 1 99 ? 8.505 11.765 -4.831 1.00 91.75 99 GLN A C 1
ATOM 774 O O . GLN A 1 99 ? 8.335 10.734 -4.182 1.00 91.75 99 GLN A O 1
ATOM 779 N N . PRO A 1 100 ? 9.333 11.818 -5.884 1.00 93.69 100 PRO A N 1
ATOM 780 C CA . PRO A 1 100 ? 10.041 10.638 -6.353 1.00 93.69 100 PRO A CA 1
ATOM 781 C C . PRO A 1 100 ? 11.033 10.141 -5.297 1.00 93.69 100 PRO A C 1
ATOM 783 O O . PRO A 1 100 ? 11.874 10.915 -4.825 1.00 93.69 100 PRO A O 1
ATOM 786 N N . CYS A 1 101 ? 11.017 8.840 -4.994 1.00 93.44 101 CYS A N 1
ATOM 787 C CA . CYS A 1 101 ? 11.965 8.220 -4.054 1.00 93.44 101 CYS A CA 1
ATOM 788 C C . CYS A 1 101 ? 13.418 8.406 -4.533 1.00 93.44 101 CYS A C 1
ATOM 790 O O . CYS A 1 101 ? 14.345 8.629 -3.752 1.00 93.44 101 CYS A O 1
ATOM 792 N N . ASN A 1 102 ? 13.623 8.389 -5.851 1.00 95.50 102 ASN A N 1
ATOM 793 C CA . ASN A 1 102 ? 14.852 8.771 -6.523 1.00 95.50 102 ASN A CA 1
ATOM 794 C C . ASN A 1 102 ? 14.630 10.042 -7.352 1.00 95.50 102 ASN A C 1
ATOM 796 O O . ASN A 1 102 ? 14.191 9.977 -8.496 1.00 95.50 102 ASN A O 1
ATOM 800 N N . ALA A 1 103 ? 15.039 11.196 -6.819 1.00 94.31 103 ALA A N 1
ATOM 801 C CA . ALA A 1 103 ? 14.884 12.506 -7.467 1.00 94.31 103 ALA A CA 1
ATOM 802 C C . ALA A 1 103 ? 15.558 12.653 -8.851 1.00 94.31 103 ALA A C 1
ATOM 804 O O . ALA A 1 103 ? 15.357 13.656 -9.532 1.00 94.31 103 ALA A O 1
ATOM 805 N N . LYS A 1 104 ? 16.387 11.688 -9.277 1.00 95.81 104 LYS A N 1
ATOM 806 C CA . LYS A 1 104 ? 17.019 11.671 -10.609 1.00 95.81 104 LYS A CA 1
ATOM 807 C C . LYS A 1 104 ? 16.224 10.871 -11.642 1.00 95.81 104 LYS A C 1
ATOM 809 O O . LYS A 1 104 ? 16.611 10.860 -12.810 1.00 95.81 104 LYS A O 1
ATOM 814 N N . LYS A 1 105 ? 15.172 10.169 -11.222 1.00 92.62 105 LYS A N 1
ATOM 815 C CA . LYS A 1 105 ? 14.293 9.370 -12.074 1.00 92.62 105 LYS A CA 1
ATOM 816 C C . LYS A 1 105 ? 12.871 9.939 -11.985 1.00 92.62 105 LYS A C 1
ATOM 818 O O . LYS A 1 105 ? 12.471 10.372 -10.908 1.00 92.62 105 LYS A O 1
ATOM 823 N N . PRO A 1 106 ? 12.121 9.991 -13.096 1.00 90.50 106 PRO A N 1
ATOM 824 C CA . PRO A 1 106 ? 10.699 10.298 -13.029 1.00 90.50 106 PRO A CA 1
ATOM 825 C C . PRO A 1 106 ? 9.942 9.127 -12.395 1.00 90.50 106 PRO A C 1
ATOM 827 O O . PRO A 1 106 ? 10.356 7.973 -12.536 1.00 90.50 106 PRO A O 1
ATOM 830 N N . ASP A 1 107 ? 8.818 9.419 -11.745 1.00 91.88 107 ASP A N 1
ATOM 831 C CA . ASP A 1 107 ? 7.903 8.369 -11.305 1.00 91.88 107 ASP A CA 1
ATOM 832 C C . ASP A 1 107 ? 7.244 7.671 -12.505 1.00 91.88 107 ASP A C 1
ATOM 834 O O . ASP A 1 107 ? 6.933 8.327 -13.508 1.00 91.88 107 ASP A O 1
ATOM 838 N N . PRO A 1 108 ? 7.036 6.343 -12.439 1.00 88.12 108 PRO A N 1
ATOM 839 C CA . PRO A 1 108 ? 6.321 5.618 -13.477 1.00 88.12 108 PRO A CA 1
ATOM 840 C C . PRO A 1 108 ? 4.864 6.065 -13.576 1.00 88.12 108 PRO A C 1
ATOM 842 O O . PRO A 1 108 ? 4.183 6.238 -12.568 1.00 88.12 108 PRO A O 1
ATOM 845 N N . VAL A 1 109 ? 4.364 6.180 -14.806 1.00 84.62 109 VAL A N 1
ATOM 846 C CA . VAL A 1 109 ? 2.932 6.370 -15.056 1.00 84.62 109 VAL A CA 1
ATOM 847 C C . VAL A 1 109 ? 2.248 5.009 -14.984 1.00 84.62 109 VAL A C 1
ATOM 849 O O . VAL A 1 109 ? 2.606 4.105 -15.741 1.00 84.62 109 VAL A O 1
ATOM 852 N N . LEU A 1 110 ? 1.256 4.871 -14.103 1.00 76.44 110 LEU A N 1
ATOM 853 C CA . LEU A 1 110 ? 0.383 3.699 -14.081 1.00 76.44 110 LEU A CA 1
ATOM 854 C C . LEU A 1 110 ? -0.855 3.974 -14.932 1.00 76.44 110 LEU A C 1
ATOM 856 O O . LEU A 1 110 ? -1.582 4.938 -14.698 1.00 76.44 110 LEU A O 1
ATOM 860 N N . VAL A 1 111 ? -1.097 3.105 -15.910 1.00 71.19 111 VAL A N 1
ATOM 861 C CA . VAL A 1 111 ? -2.316 3.113 -16.720 1.00 71.19 111 VAL A CA 1
ATOM 862 C C . VAL A 1 111 ? -3.118 1.882 -16.327 1.00 71.19 111 VAL A C 1
ATOM 864 O O . VAL A 1 111 ? -2.648 0.760 -16.500 1.00 71.19 111 VAL A O 1
ATOM 867 N N . PHE A 1 112 ? -4.309 2.090 -15.773 1.00 66.25 112 PHE A N 1
ATOM 868 C CA . PHE A 1 112 ? -5.245 0.998 -15.535 1.00 66.25 112 PHE A CA 1
ATOM 869 C C . PHE A 1 112 ? -6.055 0.775 -16.804 1.00 66.25 112 PHE A C 1
ATOM 871 O O . PHE A 1 112 ? -6.795 1.664 -17.232 1.00 66.25 112 PHE A O 1
ATOM 878 N N . ASP A 1 113 ? -5.941 -0.418 -17.377 1.00 57.78 113 ASP A N 1
ATOM 879 C CA . ASP A 1 113 ? -6.921 -0.883 -18.347 1.00 57.78 113 ASP A CA 1
ATOM 880 C C . ASP A 1 113 ? -8.212 -1.170 -17.575 1.00 57.78 113 ASP A C 1
ATOM 882 O O . ASP A 1 113 ? -8.340 -2.179 -16.880 1.00 57.78 113 ASP A O 1
ATOM 886 N N . LEU A 1 114 ? -9.158 -0.232 -17.636 1.00 45.81 114 LEU A N 1
ATOM 887 C CA . LEU A 1 114 ? -10.526 -0.466 -17.187 1.00 45.81 114 LEU A CA 1
ATOM 888 C C . LEU A 1 114 ? -11.150 -1.484 -18.151 1.00 45.81 114 LEU A C 1
ATOM 890 O O . LEU A 1 114 ? -11.597 -1.113 -19.238 1.00 45.81 114 LEU A O 1
ATOM 894 N N . ALA A 1 115 ? -11.102 -2.762 -17.777 1.00 38.03 115 ALA A N 1
ATOM 895 C CA . ALA A 1 115 ? -11.862 -3.829 -18.422 1.00 38.03 115 ALA A CA 1
ATOM 896 C C . ALA A 1 115 ? -13.324 -3.819 -17.954 1.00 38.03 115 ALA A C 1
ATOM 898 O O . ALA A 1 115 ? -13.555 -3.614 -16.739 1.00 38.03 115 ALA A O 1
#

Secondary structure (DSSP, 8-state):
-PPPEEEE--TT-HHHHHHHHHTTGGG-SEEEEEESSHHHHHHHHHHHHHH-SSEEEEEEE-TTS-B-TTS-BS-EEEEEEPPPTT----SSSS-TT---SSTTSPPPPP-----

Foldseek 3Di:
DDQDEEEEDDAQCPLVCLVVCLVCQVSHQKYKYKHAQCVVCVVSVVVSQVRHPWHWAAKAAAQVFDADPVRHGRIIITMTHHDDPPRDHPQWPPDPPDDHNDNVDDGDTDDDPPD

pLDDT: mean 89.3, std 12.9, range [38.03, 98.31]

Solvent-accessible surface area (backbone atoms only — not comparable to full-atom values): 7001 Å² total; per-residue (Å²): 132,89,58,51,70,47,78,48,75,58,89,58,51,57,79,79,44,49,66,63,46,57,77,47,35,92,54,47,55,28,40,37,38,44,41,42,59,32,72,83,37,50,69,59,52,54,53,45,60,77,66,43,86,46,42,75,58,47,75,44,66,39,44,73,47,62,63,46,100,86,73,38,52,29,26,38,39,36,35,29,25,77,70,61,96,84,72,68,60,71,91,51,43,67,47,96,81,65,74,53,78,32,84,91,45,75,59,64,73,65,79,81,83,86,123

Nearest PDB structures (foldseek):
  1wy7-assembly3_C  TM=6.232E-01  e=3.681E-01  Pyrococcus horikoshii OT3
  5hfj-assembly1_B  TM=4.684E-01  e=1.113E-01  Helicobacter pylori 26695
  1wy7-assembly2_B  TM=6.378E-01  e=6.694E-01  Pyrococcus horikoshii OT3
  5dv2-assembly1_A  TM=5.938E-01  e=1.939E+00  Homo sapiens
  7ax1-assembly1_A  TM=5.725E-01  e=1.939E+00  Homo sapiens